Protein AF-A0A534MI69-F1 (afdb_monomer_lite)

Radius of gyration: 19.04 Å; chains: 1; bounding box: 45×38×61 Å

pLDDT: mean 78.48, std 16.41, range [39.78, 94.94]

Structure (mmCIF, N/CA/C/O backbone):
data_AF-A0A534MI69-F1
#
_entry.id   AF-A0A534MI69-F1
#
loop_
_atom_site.group_PDB
_atom_site.id
_atom_site.type_symbol
_atom_site.label_atom_id
_atom_site.label_alt_id
_atom_site.label_comp_id
_atom_site.label_asym_id
_atom_site.label_entity_id
_atom_site.label_seq_id
_atom_site.pdbx_PDB_ins_code
_atom_site.Cartn_x
_atom_site.Cartn_y
_atom_site.Cartn_z
_atom_site.occupancy
_atom_site.B_iso_or_equiv
_atom_site.auth_seq_id
_atom_site.auth_comp_id
_atom_site.auth_asym_id
_atom_site.auth_atom_id
_atom_site.pdbx_PDB_model_num
ATOM 1 N N . MET A 1 1 ? -15.634 -25.452 20.035 1.00 49.59 1 MET A N 1
ATOM 2 C CA . MET A 1 1 ? -15.134 -24.368 19.159 1.00 49.59 1 MET A CA 1
ATOM 3 C C . MET A 1 1 ? -16.114 -23.206 19.232 1.00 49.59 1 MET A C 1
ATOM 5 O O . MET A 1 1 ? -17.246 -23.368 18.804 1.00 49.59 1 MET A O 1
ATOM 9 N N . ALA A 1 2 ? -15.745 -22.084 19.855 1.00 55.25 2 ALA A N 1
ATOM 10 C CA . ALA A 1 2 ? -16.631 -20.922 19.952 1.00 55.25 2 ALA A CA 1
ATOM 11 C C . ALA A 1 2 ? -16.604 -20.137 18.630 1.00 55.25 2 ALA A C 1
ATOM 13 O O . ALA A 1 2 ? -15.547 -19.649 18.230 1.00 55.25 2 ALA A O 1
ATOM 14 N N . SER A 1 3 ? -17.745 -20.026 17.944 1.00 59.41 3 SER A N 1
ATOM 15 C CA . SER A 1 3 ? -17.863 -19.204 16.736 1.00 59.41 3 SER A CA 1
ATOM 16 C C . SER A 1 3 ? -17.595 -17.732 17.079 1.00 59.41 3 SER A C 1
ATOM 18 O O . SER A 1 3 ? -18.160 -17.230 18.059 1.00 59.41 3 SER A O 1
ATOM 20 N N . PRO A 1 4 ? -16.770 -17.005 16.310 1.00 59.75 4 PRO A N 1
ATOM 21 C CA . PRO A 1 4 ? -16.533 -15.595 16.579 1.00 59.75 4 PRO A CA 1
ATOM 22 C C . PRO A 1 4 ? -17.844 -14.805 16.453 1.00 59.75 4 PRO A C 1
ATOM 24 O O . PRO A 1 4 ? -18.579 -14.943 15.478 1.00 59.75 4 PRO A O 1
ATOM 27 N N . LYS A 1 5 ? -18.144 -13.972 17.458 1.00 74.62 5 LYS A N 1
ATOM 28 C CA . LYS A 1 5 ? -19.320 -13.086 17.460 1.00 74.62 5 LYS A CA 1
ATOM 29 C C . LYS A 1 5 ? -19.306 -12.185 16.206 1.00 74.62 5 LYS A C 1
ATOM 31 O O . LYS A 1 5 ? -18.233 -11.687 15.851 1.00 74.62 5 LYS A O 1
ATOM 36 N N . PRO A 1 6 ? -20.460 -11.898 15.573 1.00 73.44 6 PRO A N 1
ATOM 37 C CA . PRO A 1 6 ? -20.535 -11.191 14.285 1.00 73.44 6 PRO A CA 1
ATOM 38 C C . PRO A 1 6 ? -19.872 -9.803 14.297 1.00 73.44 6 PRO A C 1
ATOM 40 O O . PRO A 1 6 ? -19.242 -9.409 13.318 1.00 73.44 6 PRO A O 1
ATOM 43 N N . ALA A 1 7 ? -19.918 -9.095 15.430 1.00 73.88 7 ALA A N 1
ATOM 44 C CA . ALA A 1 7 ? -19.234 -7.811 15.609 1.00 73.88 7 ALA A CA 1
ATOM 45 C C . ALA A 1 7 ? -17.700 -7.921 15.496 1.00 73.88 7 ALA A C 1
ATOM 47 O O . ALA A 1 7 ? -17.057 -7.069 14.885 1.00 73.88 7 ALA A O 1
ATOM 48 N N . ARG A 1 8 ? -17.111 -9.007 16.016 1.00 74.69 8 ARG A N 1
ATOM 49 C CA . ARG A 1 8 ? -15.659 -9.241 15.971 1.00 74.69 8 ARG A CA 1
ATOM 50 C C . ARG A 1 8 ? -15.185 -9.527 14.548 1.00 74.69 8 ARG A C 1
ATOM 52 O O . ARG A 1 8 ? -14.146 -9.031 14.136 1.00 74.69 8 ARG A O 1
ATOM 59 N N . VAL A 1 9 ? -15.974 -10.286 13.785 1.00 76.75 9 VAL A N 1
ATOM 60 C CA . VAL A 1 9 ? -15.685 -10.584 12.372 1.00 76.75 9 VAL A CA 1
ATOM 61 C C . VAL A 1 9 ? -15.743 -9.314 11.522 1.00 76.75 9 VAL A C 1
ATOM 63 O O . VAL A 1 9 ? -14.895 -9.119 10.654 1.00 76.75 9 VAL A O 1
ATOM 66 N N . ARG A 1 10 ? -16.713 -8.428 11.783 1.00 79.62 10 ARG A N 1
ATOM 67 C CA . ARG A 1 10 ? -16.833 -7.143 11.081 1.00 79.62 10 ARG A CA 1
ATOM 68 C C . ARG A 1 10 ? -15.635 -6.226 11.342 1.00 79.62 10 ARG A C 1
ATOM 70 O O . ARG A 1 10 ? -15.117 -5.659 10.387 1.00 79.62 10 ARG A O 1
ATOM 77 N N . SER A 1 11 ? -15.190 -6.125 12.596 1.00 82.06 11 SER A N 1
ATOM 78 C CA . SER A 1 11 ? -14.007 -5.338 12.979 1.00 82.06 11 SER A CA 1
ATOM 79 C C . SER A 1 11 ? -12.746 -5.845 12.268 1.00 82.06 11 SER A C 1
ATOM 81 O O . SER A 1 11 ? -12.112 -5.080 11.551 1.00 82.06 11 SER A O 1
ATOM 83 N N . ILE A 1 12 ? -12.470 -7.156 12.316 1.00 86.38 12 ILE A N 1
ATOM 84 C CA . ILE A 1 12 ? -11.295 -7.751 11.649 1.00 86.38 12 ILE A CA 1
ATOM 85 C C . ILE A 1 12 ? -11.306 -7.492 10.137 1.00 86.38 12 ILE A C 1
ATOM 87 O O . ILE A 1 12 ? -10.281 -7.140 9.557 1.00 86.38 12 ILE A O 1
ATOM 91 N N . ARG A 1 13 ? -12.464 -7.652 9.482 1.00 89.06 13 ARG A N 1
ATOM 92 C CA . ARG A 1 13 ? -12.594 -7.381 8.042 1.00 89.06 13 ARG A CA 1
ATOM 93 C C . ARG A 1 13 ? -12.310 -5.922 7.705 1.00 89.06 13 ARG A C 1
ATOM 95 O O . ARG A 1 13 ? -11.677 -5.671 6.686 1.00 89.06 13 ARG A O 1
ATOM 102 N N . ARG A 1 14 ? -12.754 -4.981 8.544 1.00 90.75 14 ARG A N 1
ATOM 103 C CA . ARG A 1 14 ? -12.458 -3.557 8.352 1.00 90.75 14 ARG A CA 1
ATOM 104 C C . ARG A 1 14 ? -10.961 -3.294 8.464 1.00 90.75 14 ARG A C 1
ATOM 106 O O . ARG A 1 14 ? -10.400 -2.722 7.539 1.00 90.75 14 ARG A O 1
ATOM 113 N N . THR A 1 15 ? -10.322 -3.769 9.530 1.00 90.06 15 THR A N 1
ATOM 114 C CA . THR A 1 15 ? -8.874 -3.619 9.747 1.00 90.06 15 THR A CA 1
ATOM 115 C C . THR A 1 15 ? -8.078 -4.178 8.568 1.00 90.06 15 THR A C 1
ATOM 117 O O . THR A 1 15 ? -7.188 -3.515 8.048 1.00 90.06 15 THR A O 1
ATOM 120 N N . LEU A 1 16 ? -8.432 -5.370 8.073 1.00 92.06 16 LEU A N 1
ATOM 121 C CA . LEU A 1 16 ? -7.777 -5.957 6.900 1.00 92.06 16 LEU A CA 1
ATOM 122 C C . LEU A 1 16 ? -7.998 -5.136 5.624 1.00 92.06 16 LEU A C 1
ATOM 124 O O . LEU A 1 16 ? -7.074 -5.002 4.828 1.00 92.06 16 LEU A O 1
ATOM 128 N N . ALA A 1 17 ? -9.195 -4.583 5.422 1.00 93.00 17 ALA A N 1
ATOM 129 C CA . ALA A 1 17 ? -9.480 -3.738 4.266 1.00 93.00 17 ALA A CA 1
ATOM 130 C C . ALA A 1 17 ? -8.660 -2.439 4.297 1.00 93.00 17 ALA A C 1
ATOM 132 O O . ALA A 1 17 ? -8.068 -2.067 3.288 1.00 93.00 17 ALA A O 1
ATOM 133 N N . LEU A 1 18 ? -8.573 -1.781 5.456 1.00 94.00 18 LEU A N 1
ATOM 134 C CA . LEU A 1 18 ? -7.773 -0.568 5.633 1.00 94.00 18 LEU A CA 1
ATOM 135 C C . LEU A 1 18 ? -6.274 -0.851 5.476 1.00 94.00 18 LEU A C 1
ATOM 137 O O . LEU A 1 18 ? -5.583 -0.139 4.747 1.00 94.00 18 LEU A O 1
ATOM 141 N N . ALA A 1 19 ? -5.793 -1.952 6.055 1.00 93.94 19 ALA A N 1
ATOM 142 C CA . ALA A 1 19 ? -4.427 -2.419 5.850 1.00 93.94 19 ALA A CA 1
ATOM 143 C C . ALA A 1 19 ? -4.128 -2.706 4.371 1.00 93.94 19 ALA A C 1
ATOM 145 O O . AL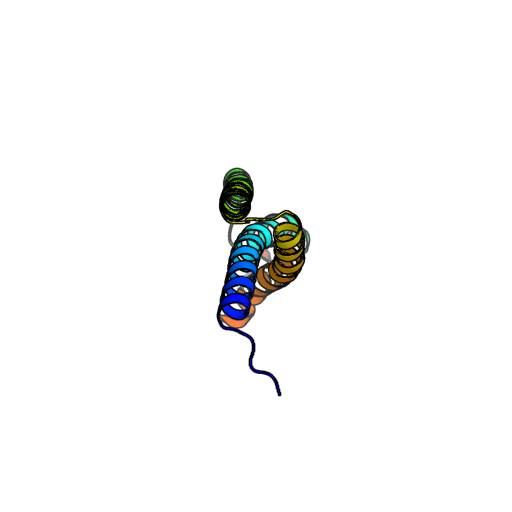A A 1 19 ? -3.049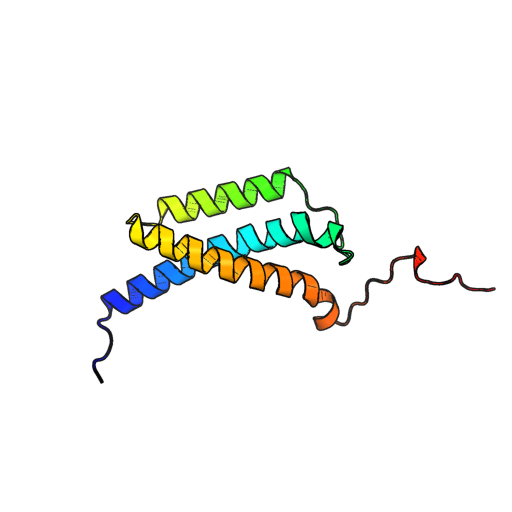 -2.376 3.889 1.00 93.94 19 ALA A O 1
ATOM 146 N N . ALA A 1 20 ? -5.078 -3.281 3.629 1.00 92.75 20 ALA A N 1
ATOM 147 C CA . ALA A 1 20 ? -4.922 -3.520 2.198 1.00 92.75 20 ALA A CA 1
ATOM 148 C C . ALA A 1 20 ? -4.842 -2.212 1.400 1.00 92.75 20 ALA A C 1
ATOM 150 O O . ALA A 1 20 ? -3.998 -2.105 0.515 1.00 92.75 20 ALA A O 1
ATOM 151 N N . VAL A 1 21 ? -5.652 -1.200 1.733 1.00 93.75 21 VAL A N 1
ATOM 152 C CA . VAL A 1 21 ? -5.563 0.129 1.102 1.00 93.75 21 VAL A CA 1
ATOM 153 C C . VAL A 1 21 ? -4.182 0.747 1.332 1.00 93.75 21 VAL A C 1
ATOM 155 O O . VAL A 1 21 ? -3.541 1.182 0.372 1.00 93.75 21 VAL A O 1
ATOM 158 N N . LEU A 1 22 ? -3.690 0.730 2.578 1.00 93.88 22 LEU A N 1
ATOM 159 C CA . LEU A 1 22 ? -2.338 1.196 2.899 1.00 93.88 22 LEU A CA 1
ATOM 160 C C . LEU A 1 22 ? -1.269 0.395 2.154 1.00 93.88 22 LEU A C 1
ATOM 162 O O . LEU A 1 22 ? -0.361 0.980 1.565 1.00 93.88 22 LEU A O 1
ATOM 166 N N . GLY A 1 23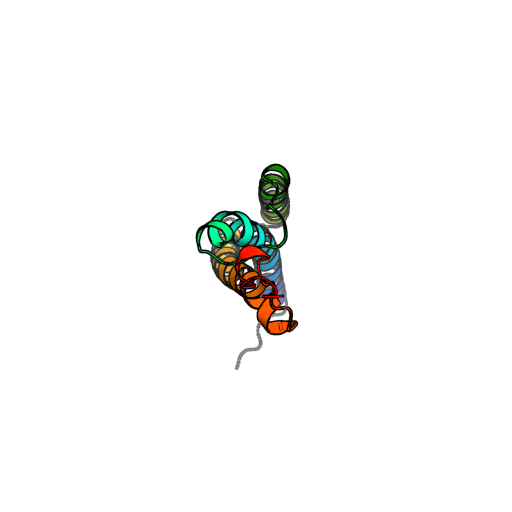 ? -1.377 -0.933 2.168 1.00 93.75 23 GLY A N 1
ATOM 167 C CA . GLY A 1 23 ? -0.402 -1.833 1.564 1.00 93.75 23 GLY A CA 1
ATOM 168 C C . GLY A 1 23 ? -0.319 -1.690 0.050 1.00 93.75 23 GLY A C 1
ATOM 169 O O . GLY A 1 23 ? 0.777 -1.654 -0.497 1.00 93.75 23 GLY A O 1
ATOM 170 N N . VAL A 1 24 ? -1.448 -1.528 -0.641 1.00 92.75 24 VAL A N 1
ATOM 171 C CA . VAL A 1 24 ? -1.460 -1.311 -2.095 1.00 92.75 24 VAL A CA 1
ATOM 172 C C . VAL A 1 24 ? -0.841 0.042 -2.452 1.00 92.75 24 VAL A C 1
ATOM 174 O O . VAL A 1 24 ? 0.032 0.098 -3.318 1.00 92.75 24 VAL A O 1
ATOM 177 N N . GLY A 1 25 ? -1.239 1.119 -1.765 1.00 92.31 25 GLY A N 1
ATOM 178 C CA . GLY A 1 25 ? -0.707 2.459 -2.032 1.00 92.31 25 GLY A CA 1
ATOM 179 C C . GLY A 1 25 ? 0.795 2.558 -1.769 1.00 92.31 25 GLY A C 1
ATOM 180 O O . GLY A 1 25 ? 1.553 3.016 -2.622 1.00 92.31 25 GLY A O 1
ATOM 181 N N . SER A 1 26 ? 1.246 2.066 -0.615 1.00 92.38 26 SER A N 1
ATOM 182 C CA . SER A 1 26 ? 2.672 2.051 -0.272 1.00 92.38 26 SER A CA 1
ATOM 183 C C . SER A 1 26 ? 3.471 1.041 -1.100 1.00 92.38 26 SER A C 1
ATOM 185 O O . SER A 1 26 ? 4.608 1.331 -1.454 1.00 92.38 26 SER A O 1
ATOM 187 N N . GLY A 1 27 ? 2.892 -0.099 -1.486 1.00 91.31 27 GLY A N 1
ATOM 188 C CA . GLY A 1 27 ? 3.544 -1.096 -2.340 1.00 91.31 27 GLY A CA 1
ATOM 189 C C . GLY A 1 27 ? 3.882 -0.554 -3.728 1.00 91.31 27 GLY A C 1
ATOM 190 O O . GLY A 1 27 ? 4.985 -0.783 -4.221 1.00 91.31 27 GLY A O 1
ATOM 191 N N . TYR A 1 28 ? 2.987 0.244 -4.319 1.00 88.75 28 TYR A N 1
ATOM 192 C CA . TYR A 1 28 ? 3.267 0.979 -5.558 1.00 88.75 28 TYR A CA 1
ATOM 193 C C . TYR A 1 28 ? 4.473 1.915 -5.400 1.00 88.75 28 TYR A C 1
ATOM 195 O O . TYR A 1 28 ? 5.370 1.945 -6.240 1.00 88.75 28 TYR A O 1
ATOM 203 N N . VAL A 1 29 ? 4.510 2.665 -4.298 1.00 89.69 29 VAL A N 1
ATOM 204 C CA . VAL A 1 29 ? 5.570 3.644 -4.022 1.00 89.69 29 VAL A CA 1
ATOM 205 C C . VAL A 1 29 ? 6.907 2.952 -3.765 1.00 89.69 29 VAL A C 1
ATOM 207 O O . VAL A 1 29 ? 7.929 3.399 -4.274 1.00 89.69 29 VAL A O 1
ATOM 210 N N . ILE A 1 30 ? 6.910 1.836 -3.032 1.00 87.88 30 ILE A N 1
ATOM 211 C CA . ILE A 1 30 ? 8.102 1.004 -2.824 1.00 87.88 30 ILE A CA 1
ATOM 212 C C . ILE A 1 30 ? 8.603 0.465 -4.161 1.00 87.88 30 ILE A C 1
ATOM 214 O O . ILE A 1 30 ? 9.803 0.523 -4.418 1.00 87.8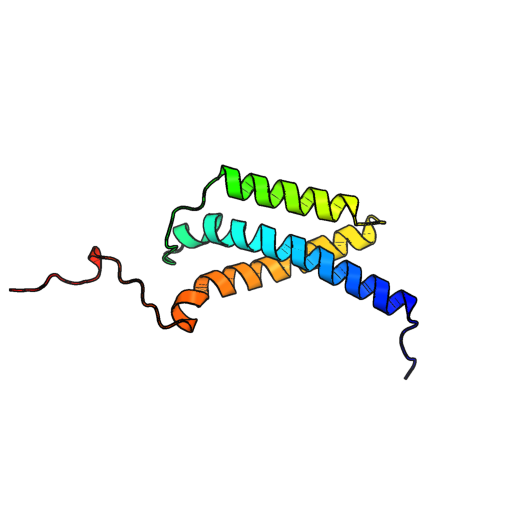8 30 ILE A O 1
ATOM 218 N N . PHE A 1 31 ? 7.710 -0.032 -5.022 1.00 86.25 31 PHE A N 1
ATOM 219 C CA . PHE A 1 31 ? 8.098 -0.522 -6.339 1.00 86.25 31 PHE A CA 1
ATOM 220 C C . PHE A 1 31 ? 8.814 0.572 -7.134 1.00 86.25 31 PHE A C 1
ATOM 222 O O . PHE A 1 31 ? 9.995 0.429 -7.419 1.00 86.25 31 PHE A O 1
ATOM 229 N N . TYR A 1 32 ? 8.161 1.701 -7.403 1.00 82.44 32 TYR A N 1
ATOM 230 C CA . TYR A 1 32 ? 8.755 2.758 -8.226 1.00 82.44 32 TYR A CA 1
ATOM 231 C C . TYR A 1 32 ? 9.900 3.529 -7.550 1.00 82.44 32 TYR A C 1
ATOM 233 O O . TYR A 1 32 ? 10.740 4.089 -8.247 1.00 82.44 32 TYR A O 1
ATOM 241 N N . GLY A 1 33 ? 9.958 3.557 -6.217 1.00 78.81 33 GLY A N 1
ATOM 242 C CA . GLY A 1 33 ? 11.015 4.238 -5.470 1.00 78.81 33 GLY A CA 1
ATOM 243 C C . GLY A 1 33 ? 12.275 3.399 -5.242 1.00 78.81 33 GLY A C 1
ATOM 244 O O . GLY A 1 33 ? 13.358 3.966 -5.122 1.00 78.81 33 GLY A O 1
ATOM 245 N N . VAL A 1 34 ? 12.156 2.067 -5.167 1.00 74.50 34 VAL A N 1
ATOM 246 C CA . VAL A 1 34 ? 13.262 1.173 -4.765 1.00 74.50 34 VAL A CA 1
ATOM 247 C C . VAL A 1 34 ? 13.685 0.223 -5.887 1.00 74.50 34 VAL A C 1
ATOM 249 O O . VAL A 1 34 ? 14.880 0.022 -6.091 1.00 74.50 34 VAL A O 1
ATOM 252 N N . PHE A 1 35 ? 12.745 -0.363 -6.634 1.00 64.06 35 PHE A N 1
ATOM 253 C CA . PHE A 1 35 ? 13.059 -1.439 -7.586 1.00 64.06 35 PHE A CA 1
ATOM 254 C C . PHE A 1 35 ? 13.752 -0.999 -8.892 1.00 64.06 35 PHE A C 1
ATOM 256 O O . PHE A 1 35 ? 14.619 -1.737 -9.364 1.00 64.06 35 PHE A O 1
ATOM 263 N N . PRO A 1 36 ? 13.487 0.191 -9.466 1.00 58.12 36 PRO A N 1
ATOM 264 C CA . PRO A 1 36 ? 14.279 0.701 -10.585 1.00 58.12 36 PRO A CA 1
ATOM 265 C C . PRO A 1 36 ? 15.770 0.846 -10.249 1.00 58.12 36 PRO A C 1
ATOM 267 O O . PRO A 1 36 ? 16.619 0.700 -11.123 1.00 58.12 36 PRO A O 1
ATOM 270 N N . VAL A 1 37 ? 16.106 1.068 -8.971 1.00 55.78 37 VAL A N 1
ATOM 271 C CA . VAL A 1 37 ? 17.495 1.148 -8.489 1.00 55.78 37 VAL A CA 1
ATOM 272 C C . VAL A 1 37 ? 18.139 -0.245 -8.376 1.00 55.78 37 VAL A C 1
ATOM 274 O O . VAL A 1 37 ? 19.362 -0.359 -8.408 1.00 55.78 37 VAL A O 1
ATOM 277 N N . SER A 1 38 ? 17.344 -1.319 -8.290 1.00 54.62 38 SER A N 1
ATOM 278 C CA . SER A 1 38 ? 17.817 -2.703 -8.13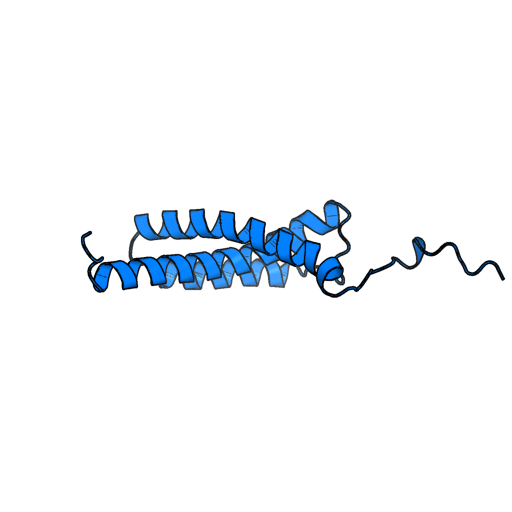5 1.00 54.62 38 SER A CA 1
ATOM 279 C C . SER A 1 38 ? 17.845 -3.523 -9.434 1.00 54.62 38 SER A C 1
ATOM 281 O O . SER A 1 38 ? 18.057 -4.734 -9.385 1.00 54.62 38 SER A O 1
ATOM 283 N N . GLY A 1 39 ? 17.677 -2.883 -10.599 1.00 54.62 39 GLY A N 1
ATOM 284 C CA . GLY A 1 39 ? 17.800 -3.536 -11.909 1.00 54.62 39 GLY A CA 1
ATOM 285 C C . GLY A 1 39 ? 16.548 -4.284 -12.380 1.00 54.62 39 GLY A C 1
ATOM 286 O O . GLY A 1 39 ? 16.619 -5.036 -13.351 1.00 54.62 39 GLY A O 1
ATOM 287 N N . VAL A 1 40 ? 15.398 -4.083 -11.725 1.00 57.84 40 VAL A N 1
ATOM 288 C CA . VAL A 1 40 ? 14.109 -4.584 -12.220 1.00 57.84 40 VAL A CA 1
ATOM 289 C C . VAL A 1 40 ? 13.542 -3.583 -13.234 1.00 57.84 40 VAL A C 1
ATOM 291 O O . VAL A 1 40 ? 13.338 -2.421 -12.875 1.00 57.84 40 VAL A O 1
ATOM 294 N N . PRO A 1 41 ? 13.272 -3.995 -14.488 1.00 56.56 41 PRO A N 1
ATOM 295 C CA . PRO A 1 41 ? 12.751 -3.093 -15.506 1.00 56.56 41 PRO A CA 1
ATOM 296 C C . PRO A 1 41 ? 11.333 -2.641 -15.138 1.00 56.56 41 PRO A C 1
ATOM 298 O O . PRO A 1 41 ? 10.377 -3.410 -15.211 1.00 56.56 41 PRO A O 1
ATOM 301 N N . ALA A 1 42 ? 11.196 -1.375 -14.748 1.00 59.94 42 ALA A N 1
ATOM 302 C CA . ALA A 1 42 ? 9.910 -0.703 -14.650 1.00 59.94 42 ALA A CA 1
ATOM 303 C C . ALA A 1 42 ? 9.625 -0.017 -15.992 1.00 59.94 42 ALA A C 1
ATOM 305 O O . ALA A 1 42 ? 10.356 0.879 -16.413 1.00 59.94 42 ALA A O 1
ATOM 306 N N . SER A 1 43 ? 8.575 -0.446 -16.694 1.00 56.22 43 SER A N 1
ATOM 307 C CA . SER A 1 43 ? 8.117 0.229 -17.908 1.00 56.22 43 SER A CA 1
ATOM 308 C C . SER A 1 43 ? 7.470 1.568 -17.520 1.00 56.22 43 SER A C 1
ATOM 310 O O . SER A 1 43 ? 6.287 1.613 -17.182 1.00 56.22 43 SER A O 1
ATOM 312 N N . GLY A 1 44 ? 8.264 2.640 -17.523 1.00 60.28 44 GLY A N 1
ATOM 313 C CA . GLY A 1 44 ? 7.851 4.005 -17.179 1.00 60.28 44 GLY A CA 1
ATOM 314 C C . GLY A 1 44 ? 8.438 4.498 -15.853 1.00 60.28 44 GLY A C 1
ATOM 315 O O . GLY A 1 44 ? 8.466 3.773 -14.861 1.00 60.28 44 GLY A O 1
ATOM 316 N N . GLU A 1 45 ? 8.907 5.746 -15.833 1.00 64.75 45 GLU A N 1
ATOM 317 C CA . GLU A 1 45 ? 9.384 6.404 -14.614 1.00 64.75 45 GLU A CA 1
ATOM 318 C C . GLU A 1 45 ? 8.202 6.680 -13.672 1.00 64.75 45 GLU A C 1
ATOM 320 O O . GLU A 1 45 ? 7.192 7.271 -14.065 1.00 64.75 45 GLU A O 1
ATOM 325 N N . GLY A 1 46 ? 8.309 6.251 -12.413 1.00 68.75 46 GLY A N 1
ATOM 326 C CA . GLY A 1 46 ? 7.297 6.555 -11.406 1.00 68.75 46 GLY A CA 1
ATOM 327 C C . GLY A 1 46 ? 7.287 8.048 -11.096 1.00 68.75 46 GLY A C 1
ATOM 328 O O . GLY A 1 46 ? 8.290 8.602 -10.648 1.00 68.75 46 GLY A O 1
ATOM 329 N N . SER A 1 47 ? 6.157 8.724 -11.306 1.00 82.00 47 SER A N 1
ATOM 330 C CA . SER A 1 47 ? 6.080 10.162 -11.058 1.00 82.00 47 SER A CA 1
ATOM 331 C C . SER A 1 47 ? 6.033 10.463 -9.555 1.00 82.00 47 SER A C 1
ATOM 333 O O . SER A 1 47 ? 5.130 10.037 -8.832 1.00 82.00 47 SER A O 1
ATOM 335 N N . VAL A 1 48 ? 7.012 11.238 -9.071 1.00 84.38 48 VAL A N 1
ATOM 336 C CA . VAL A 1 48 ? 7.102 11.658 -7.658 1.00 84.38 48 VAL A CA 1
ATOM 337 C C . VAL A 1 48 ? 5.804 12.299 -7.148 1.00 84.38 48 VAL A C 1
ATOM 339 O O . VAL A 1 48 ? 5.352 11.910 -6.068 1.00 84.38 48 VAL A O 1
ATOM 342 N N . PRO A 1 49 ? 5.132 13.199 -7.900 1.00 89.06 49 PRO A N 1
ATOM 343 C CA . PRO A 1 49 ? 3.854 13.757 -7.465 1.00 89.06 49 PRO A CA 1
ATOM 344 C C . PRO A 1 49 ? 2.769 12.697 -7.253 1.00 89.06 49 PRO A C 1
ATOM 346 O O . PRO A 1 49 ? 2.000 12.796 -6.302 1.00 89.06 49 PRO A O 1
ATOM 349 N N . LEU A 1 50 ? 2.722 11.662 -8.096 1.00 86.94 50 LEU A N 1
ATOM 350 C CA . LEU A 1 50 ? 1.748 10.579 -7.975 1.00 86.94 50 LEU A CA 1
ATOM 351 C C . LEU A 1 50 ? 2.064 9.679 -6.781 1.00 86.94 50 LEU A C 1
ATOM 353 O O . LEU A 1 50 ? 1.145 9.282 -6.072 1.00 86.94 50 LEU A O 1
ATOM 357 N N . MET A 1 51 ? 3.344 9.396 -6.519 1.00 90.00 51 MET A N 1
ATOM 358 C CA . MET A 1 51 ? 3.758 8.648 -5.328 1.00 90.00 51 MET A CA 1
ATOM 359 C C . MET A 1 51 ? 3.355 9.377 -4.041 1.00 90.00 51 MET A C 1
ATOM 361 O O . MET A 1 51 ? 2.760 8.773 -3.150 1.00 90.00 51 MET A O 1
ATOM 365 N N . LEU A 1 52 ? 3.609 10.688 -3.963 1.00 91.56 52 LEU A N 1
ATOM 366 C CA . LEU A 1 52 ? 3.193 11.511 -2.824 1.00 91.56 52 LEU A CA 1
ATOM 367 C C . LEU A 1 52 ? 1.668 11.605 -2.708 1.00 91.56 52 LEU A C 1
ATOM 369 O O . LEU A 1 52 ? 1.136 11.501 -1.604 1.00 91.56 52 LEU A O 1
ATOM 373 N N . ALA A 1 53 ? 0.961 11.758 -3.831 1.00 93.00 53 ALA A N 1
ATOM 374 C CA . ALA A 1 53 ? -0.496 11.782 -3.848 1.00 93.00 53 ALA A CA 1
ATOM 375 C C . ALA A 1 53 ? -1.088 10.452 -3.363 1.00 93.00 53 ALA A C 1
ATOM 377 O O . ALA A 1 53 ? -1.997 10.470 -2.540 1.00 93.00 53 ALA A O 1
ATOM 378 N N . LEU A 1 54 ? -0.552 9.309 -3.806 1.00 92.44 54 LEU A N 1
ATOM 379 C CA . LEU A 1 54 ? -0.973 7.988 -3.339 1.00 92.44 54 LEU A CA 1
ATOM 380 C C . LEU A 1 54 ? -0.773 7.846 -1.835 1.00 92.44 54 LEU A C 1
ATOM 382 O O . LEU A 1 54 ? -1.739 7.547 -1.142 1.00 92.44 54 LEU A O 1
ATOM 386 N N . LEU A 1 55 ? 0.435 8.126 -1.328 1.00 92.81 55 LEU A N 1
ATOM 387 C CA . LEU A 1 55 ? 0.710 8.066 0.110 1.00 92.81 55 LEU A CA 1
ATOM 388 C C . LEU A 1 55 ? -0.232 8.971 0.900 1.00 92.81 55 LEU A C 1
ATOM 390 O O . LEU A 1 55 ? -0.807 8.534 1.897 1.00 92.81 55 LEU A O 1
ATOM 394 N N . GLY A 1 56 ? -0.402 10.218 0.457 1.00 94.25 56 GLY A N 1
ATOM 395 C CA . GLY A 1 56 ? -1.276 11.187 1.107 1.00 94.25 56 GLY A CA 1
ATOM 396 C C . GLY A 1 56 ? -2.724 10.709 1.135 1.00 94.25 56 GLY A C 1
ATOM 397 O O . GLY A 1 56 ? -3.317 10.611 2.206 1.00 94.25 56 GLY A O 1
ATOM 398 N N . VAL A 1 57 ? -3.280 10.343 -0.022 1.00 94.94 57 VAL A N 1
ATOM 399 C CA . VAL A 1 57 ? -4.674 9.903 -0.149 1.00 94.94 57 VAL A CA 1
ATOM 400 C C . VAL A 1 57 ? -4.926 8.633 0.658 1.00 94.94 57 VAL A C 1
ATOM 402 O O . VAL A 1 57 ? -5.881 8.603 1.430 1.00 94.94 57 VAL A O 1
ATOM 405 N N . THR A 1 58 ? -4.079 7.604 0.559 1.00 93.62 58 THR A N 1
ATOM 406 C CA . THR A 1 58 ? -4.295 6.365 1.324 1.00 93.62 58 THR A CA 1
ATOM 407 C C . THR A 1 58 ? -4.159 6.588 2.823 1.00 93.62 58 THR A C 1
ATOM 409 O O . THR A 1 58 ? -4.953 6.045 3.586 1.00 93.62 58 THR A O 1
ATOM 412 N N . SER A 1 59 ? -3.202 7.418 3.251 1.00 92.50 59 SER A N 1
ATOM 413 C CA . SER A 1 59 ? -3.012 7.730 4.672 1.00 92.50 59 SER A CA 1
ATOM 414 C C . SER A 1 59 ? -4.185 8.527 5.238 1.00 92.50 59 SER A C 1
ATOM 416 O O . SER A 1 59 ? -4.642 8.227 6.335 1.00 92.50 59 SER A O 1
ATOM 418 N N . ILE A 1 60 ? -4.711 9.501 4.485 1.00 94.69 60 ILE A N 1
ATOM 419 C CA . ILE A 1 60 ? -5.891 10.282 4.885 1.00 94.69 60 ILE A CA 1
ATOM 420 C C . ILE A 1 60 ? -7.124 9.380 4.958 1.00 94.69 60 ILE A C 1
ATOM 422 O O . ILE A 1 60 ? -7.829 9.396 5.962 1.00 94.69 60 ILE A O 1
ATOM 426 N N . LEU A 1 61 ? -7.382 8.576 3.922 1.00 93.56 61 LEU A N 1
ATOM 427 C CA . LEU A 1 61 ? -8.550 7.694 3.883 1.00 93.56 61 LEU A CA 1
ATOM 428 C C . LEU A 1 61 ? -8.546 6.691 5.034 1.00 93.56 61 LEU A C 1
ATOM 430 O O . LEU A 1 61 ? -9.582 6.481 5.661 1.00 93.56 61 LEU A O 1
ATOM 434 N N . VAL A 1 62 ? -7.390 6.094 5.323 1.00 92.94 62 VAL A N 1
ATOM 435 C CA . VAL A 1 62 ? -7.269 5.143 6.428 1.00 92.94 62 VAL A CA 1
ATOM 436 C C . VAL A 1 62 ? -7.360 5.871 7.761 1.00 92.94 62 VAL A C 1
ATOM 438 O O . VAL A 1 62 ? -8.212 5.514 8.561 1.00 92.94 62 VAL A O 1
ATOM 441 N N . GLY A 1 63 ? -6.620 6.965 7.954 1.00 91.69 63 GLY A N 1
ATOM 442 C CA . GLY A 1 63 ? -6.673 7.749 9.190 1.00 91.69 63 GLY A CA 1
ATOM 443 C C . GLY A 1 63 ? -8.069 8.279 9.543 1.00 91.69 63 GLY A C 1
ATOM 444 O O . GLY A 1 63 ? -8.402 8.355 10.721 1.00 91.69 63 GLY A O 1
ATOM 445 N N . LEU A 1 64 ? -8.908 8.602 8.551 1.00 93.50 64 LEU A N 1
ATOM 446 C CA . LEU A 1 64 ? -10.310 8.990 8.768 1.00 93.50 64 LEU A CA 1
ATOM 447 C C . LEU A 1 64 ? -11.233 7.803 9.082 1.00 93.50 64 LEU A C 1
ATOM 449 O O . LEU A 1 64 ? -12.278 7.987 9.704 1.00 93.50 64 LEU A O 1
ATOM 453 N N . ALA A 1 65 ? -10.892 6.604 8.610 1.00 92.06 65 ALA A N 1
ATOM 454 C CA . ALA A 1 65 ? -11.702 5.401 8.775 1.00 92.06 65 ALA A CA 1
ATOM 455 C C . ALA A 1 65 ? -11.338 4.586 10.027 1.00 92.06 65 ALA A C 1
ATOM 457 O O . ALA A 1 65 ? -12.136 3.749 10.464 1.00 92.06 65 ALA A O 1
ATOM 458 N N . THR A 1 66 ? -10.152 4.808 10.593 1.00 91.62 66 THR A N 1
ATOM 459 C CA . THR A 1 66 ? -9.687 4.135 11.803 1.00 91.62 66 THR A CA 1
ATOM 460 C C . THR A 1 66 ? -10.298 4.771 13.051 1.00 91.62 66 THR A C 1
ATOM 462 O O . THR A 1 66 ? -10.214 5.976 13.264 1.00 91.62 66 THR A O 1
ATOM 465 N N . GLU A 1 67 ? -10.900 3.956 13.918 1.00 87.88 67 GLU A N 1
ATOM 466 C CA . GLU A 1 67 ? -11.600 4.461 15.109 1.00 87.88 67 GLU A CA 1
ATOM 467 C C . GLU A 1 67 ? -10.686 4.623 16.327 1.00 87.88 67 GLU A C 1
ATOM 469 O O . GLU A 1 67 ? -10.944 5.468 17.181 1.00 87.88 67 GLU A O 1
ATOM 474 N N . ASN A 1 68 ? -9.630 3.810 16.437 1.00 89.88 68 ASN A N 1
ATOM 475 C CA . ASN A 1 68 ? -8.759 3.775 17.610 1.00 89.88 68 ASN A CA 1
ATOM 476 C C . ASN A 1 68 ? -7.287 3.619 17.223 1.00 89.88 68 ASN A C 1
ATOM 478 O O . ASN A 1 68 ? -6.946 2.928 16.264 1.00 89.88 68 ASN A O 1
ATOM 482 N N . LEU A 1 69 ? -6.396 4.173 18.050 1.00 87.81 69 LEU A N 1
ATOM 483 C CA . LEU A 1 69 ? -4.950 4.126 17.818 1.00 87.81 69 LEU A CA 1
ATOM 484 C C . LEU A 1 69 ? -4.398 2.692 17.737 1.00 87.81 69 LEU A C 1
ATOM 486 O O . LEU A 1 69 ? -3.507 2.415 16.941 1.00 87.81 69 LEU A O 1
ATOM 490 N N . SER A 1 70 ? -4.930 1.772 18.544 1.00 88.62 70 SER A N 1
ATOM 491 C CA . SER A 1 70 ? -4.509 0.368 18.525 1.00 88.62 70 SER A CA 1
ATOM 492 C C . SER A 1 70 ? -4.817 -0.307 17.187 1.00 88.62 70 SER A C 1
ATOM 494 O O . SER A 1 70 ? -3.957 -1.005 16.657 1.00 88.62 70 SER A O 1
ATOM 496 N N . GLU A 1 71 ? -6.002 -0.071 16.617 1.00 88.62 71 GLU A N 1
ATOM 497 C CA . GLU A 1 71 ? -6.376 -0.576 15.290 1.00 88.62 71 GLU A CA 1
ATOM 498 C C . GLU A 1 71 ? -5.459 0.008 14.215 1.00 88.62 71 GLU A C 1
ATOM 500 O O . GLU A 1 71 ? -4.945 -0.744 13.393 1.00 88.62 71 GLU A O 1
ATOM 505 N N . MET A 1 72 ? -5.148 1.305 14.305 1.00 91.31 72 MET A N 1
ATOM 506 C CA . MET A 1 72 ? -4.244 1.984 13.373 1.00 91.31 72 MET A CA 1
ATOM 507 C C . MET A 1 72 ? -2.857 1.339 13.334 1.00 91.31 72 MET A C 1
ATOM 509 O O . MET A 1 72 ? -2.292 1.132 12.264 1.00 91.31 72 MET A O 1
ATOM 513 N N . ILE A 1 73 ? -2.305 0.982 14.498 1.00 92.81 73 ILE A N 1
ATOM 514 C CA . ILE A 1 73 ? -1.001 0.310 14.583 1.00 92.81 73 ILE A CA 1
ATOM 515 C C . ILE A 1 73 ? -1.049 -1.044 13.866 1.00 92.81 73 ILE A C 1
ATOM 517 O O . ILE A 1 73 ? -0.137 -1.365 13.102 1.00 92.81 73 ILE A O 1
ATOM 521 N N . PHE A 1 74 ? -2.112 -1.828 14.070 1.00 93.06 74 PHE A N 1
ATOM 522 C CA . PHE A 1 74 ? -2.283 -3.102 13.370 1.00 93.06 74 PHE A CA 1
ATOM 523 C C . PHE A 1 74 ? -2.474 -2.913 11.862 1.00 93.06 74 PHE A C 1
ATOM 525 O O . PHE A 1 74 ? -1.891 -3.664 11.082 1.00 93.06 74 PHE A O 1
ATOM 532 N N . GLU A 1 75 ? -3.242 -1.908 11.445 1.00 92.19 75 GLU A N 1
ATOM 533 C CA . GLU A 1 75 ? -3.469 -1.574 10.036 1.00 92.19 75 GLU A CA 1
ATOM 534 C C . GLU A 1 75 ? -2.168 -1.195 9.332 1.00 92.19 75 GLU A C 1
ATOM 536 O O . GLU A 1 75 ? -1.892 -1.708 8.249 1.00 92.19 75 GLU A O 1
ATOM 541 N N . ILE A 1 76 ? -1.333 -0.371 9.970 1.00 92.19 76 ILE A N 1
ATOM 542 C CA . ILE A 1 76 ? -0.013 0.014 9.460 1.00 92.19 76 ILE A CA 1
ATOM 543 C C . ILE A 1 76 ? 0.915 -1.200 9.399 1.00 92.19 76 ILE A C 1
ATOM 545 O O . ILE A 1 76 ? 1.560 -1.421 8.379 1.00 92.19 76 ILE A O 1
ATOM 549 N N . PHE A 1 77 ? 0.979 -2.009 10.460 1.00 94.50 77 PHE A N 1
ATOM 550 C CA . PHE A 1 77 ? 1.869 -3.170 10.504 1.00 94.50 77 PHE A CA 1
ATOM 551 C C . PHE A 1 77 ? 1.518 -4.203 9.424 1.00 94.50 77 PHE A C 1
ATOM 553 O O . PHE A 1 77 ? 2.391 -4.662 8.688 1.00 94.50 77 PHE A O 1
ATOM 560 N N . ILE A 1 78 ? 0.231 -4.533 9.283 1.00 94.69 78 ILE A N 1
ATOM 561 C CA . ILE A 1 78 ? -0.251 -5.433 8.228 1.00 94.69 78 ILE A CA 1
ATOM 562 C C . ILE A 1 78 ? -0.061 -4.779 6.854 1.00 94.69 78 ILE A C 1
ATOM 564 O O . ILE A 1 78 ? 0.375 -5.447 5.919 1.00 94.69 78 ILE A O 1
ATOM 568 N N . GLY A 1 79 ? -0.337 -3.479 6.734 1.00 93.56 79 GLY A N 1
ATOM 569 C CA . GLY A 1 79 ? -0.156 -2.713 5.505 1.00 93.56 79 GLY A CA 1
ATOM 570 C C . GLY A 1 79 ? 1.286 -2.738 5.002 1.00 93.56 79 GLY A C 1
ATOM 571 O O . GLY A 1 79 ? 1.497 -2.977 3.821 1.00 93.56 79 GLY A O 1
ATOM 572 N N . LEU A 1 80 ? 2.276 -2.598 5.887 1.00 91.06 80 LEU A N 1
ATOM 573 C CA . LEU A 1 80 ? 3.702 -2.692 5.544 1.00 91.06 80 LEU A CA 1
ATOM 574 C C . LEU A 1 80 ? 4.114 -4.094 5.069 1.00 91.06 80 LEU A C 1
ATOM 576 O O . LEU A 1 80 ? 4.931 -4.239 4.163 1.00 91.06 80 LEU A O 1
ATOM 580 N N . LEU A 1 81 ? 3.549 -5.152 5.653 1.00 92.50 81 LEU A N 1
ATOM 581 C CA . LEU A 1 81 ? 3.791 -6.510 5.154 1.00 92.50 81 LEU A CA 1
ATOM 582 C C . LEU A 1 81 ? 3.165 -6.704 3.768 1.00 92.50 81 LEU A C 1
ATOM 584 O O . LEU A 1 81 ? 3.798 -7.249 2.860 1.00 92.50 81 LEU A O 1
ATOM 588 N N . LEU A 1 82 ? 1.935 -6.217 3.588 1.00 93.94 82 LEU A N 1
ATOM 589 C CA . LEU A 1 82 ? 1.239 -6.255 2.305 1.00 93.94 82 LEU A CA 1
ATOM 590 C C . LEU A 1 82 ? 1.946 -5.409 1.245 1.00 93.94 82 LEU A C 1
ATOM 592 O O . LEU A 1 82 ? 1.969 -5.811 0.087 1.00 93.94 82 LEU A O 1
ATOM 596 N N . SER A 1 83 ? 2.564 -4.288 1.614 1.00 92.81 83 SER A N 1
ATOM 597 C CA . SER A 1 83 ? 3.270 -3.420 0.672 1.00 92.81 83 SER A CA 1
ATOM 598 C C . SER A 1 83 ? 4.478 -4.110 0.054 1.00 92.81 83 SER A C 1
ATOM 600 O O . SER A 1 83 ? 4.690 -3.994 -1.151 1.00 92.81 83 SER A O 1
ATOM 602 N N . GLY A 1 84 ? 5.226 -4.886 0.846 1.00 89.06 84 GLY A N 1
ATOM 603 C CA . GLY A 1 84 ? 6.296 -5.743 0.337 1.00 89.06 84 GLY A CA 1
ATOM 604 C C . GLY A 1 84 ? 5.767 -6.773 -0.661 1.00 89.06 84 GLY A C 1
ATOM 605 O O . GLY A 1 84 ? 6.270 -6.863 -1.777 1.00 89.06 84 GLY A O 1
ATOM 606 N N . ALA A 1 85 ? 4.696 -7.487 -0.299 1.00 91.62 85 ALA A N 1
ATOM 607 C CA . ALA A 1 85 ? 4.075 -8.477 -1.177 1.00 91.62 85 ALA A CA 1
ATOM 608 C C . ALA A 1 85 ? 3.552 -7.862 -2.487 1.00 91.62 85 ALA A C 1
ATOM 610 O O . ALA A 1 85 ? 3.766 -8.427 -3.558 1.00 91.62 85 ALA A O 1
ATOM 611 N N . VAL A 1 86 ? 2.910 -6.692 -2.420 1.00 91.44 86 VAL A N 1
ATOM 612 C CA . VAL A 1 86 ? 2.426 -5.950 -3.592 1.00 91.44 86 VAL A CA 1
ATOM 613 C C . VAL A 1 86 ? 3.593 -5.502 -4.465 1.00 91.44 86 VAL A C 1
ATOM 615 O O . VAL A 1 86 ? 3.560 -5.736 -5.669 1.00 91.44 86 VAL A O 1
ATOM 618 N N . ALA A 1 87 ? 4.645 -4.916 -3.888 1.00 88.56 87 ALA A N 1
ATOM 619 C CA . ALA A 1 87 ? 5.817 -4.487 -4.647 1.00 88.56 87 ALA A CA 1
ATOM 620 C C . ALA A 1 87 ? 6.494 -5.669 -5.362 1.00 88.56 87 ALA A C 1
ATOM 622 O O . ALA A 1 87 ? 6.817 -5.574 -6.545 1.00 88.56 87 ALA A O 1
ATOM 623 N N . THR A 1 88 ? 6.641 -6.811 -4.681 1.00 85.81 88 THR A N 1
ATOM 624 C CA . THR A 1 88 ? 7.149 -8.049 -5.290 1.00 85.81 88 THR A CA 1
ATOM 625 C C . THR A 1 88 ? 6.220 -8.566 -6.386 1.00 85.81 88 THR A C 1
ATOM 627 O O . THR A 1 88 ? 6.698 -8.964 -7.445 1.00 85.81 88 THR A O 1
ATOM 630 N N . ALA A 1 89 ? 4.903 -8.536 -6.178 1.00 87.06 89 ALA A N 1
ATOM 631 C CA . ALA A 1 89 ? 3.937 -8.954 -7.189 1.00 87.06 89 ALA A CA 1
ATOM 632 C C . ALA A 1 89 ? 4.007 -8.072 -8.445 1.00 87.06 89 ALA A C 1
ATOM 634 O O . ALA A 1 89 ? 3.971 -8.598 -9.554 1.00 87.06 89 ALA A O 1
ATOM 635 N N . ILE A 1 90 ? 4.168 -6.753 -8.285 1.00 83.88 90 ILE A N 1
ATOM 636 C CA . ILE A 1 90 ? 4.376 -5.826 -9.405 1.00 83.88 90 ILE A CA 1
ATOM 637 C C . ILE A 1 90 ? 5.695 -6.155 -10.118 1.00 83.88 90 ILE A C 1
ATOM 639 O O . ILE A 1 90 ? 5.699 -6.303 -11.339 1.00 83.88 90 ILE A O 1
ATOM 643 N N . ALA A 1 91 ? 6.785 -6.358 -9.373 1.00 80.25 91 ALA A N 1
ATOM 644 C CA . ALA A 1 91 ? 8.095 -6.694 -9.933 1.00 80.25 91 ALA A CA 1
ATOM 645 C C . ALA A 1 91 ? 8.107 -8.020 -10.711 1.00 80.25 91 ALA A C 1
ATOM 647 O O . ALA A 1 91 ? 8.762 -8.122 -11.745 1.00 80.25 91 ALA A O 1
ATOM 648 N N . LEU A 1 92 ? 7.369 -9.028 -10.240 1.00 79.50 92 LEU A N 1
ATOM 649 C CA . LEU A 1 92 ? 7.248 -10.332 -10.899 1.00 79.50 92 LEU A CA 1
ATOM 650 C C . LEU A 1 92 ? 6.161 -10.365 -11.983 1.00 79.50 92 LEU A C 1
ATOM 652 O O . LEU A 1 92 ? 6.108 -11.321 -12.758 1.00 79.50 92 LEU A O 1
ATOM 656 N N . SER A 1 93 ? 5.304 -9.343 -12.077 1.00 76.69 93 SER A N 1
ATOM 657 C CA . SER A 1 93 ? 4.199 -9.312 -13.043 1.00 76.69 93 SER A CA 1
ATOM 658 C C . SER A 1 93 ? 4.622 -9.519 -14.508 1.00 76.69 93 SER A C 1
ATOM 660 O O . SER A 1 93 ? 3.915 -10.258 -15.197 1.00 76.69 93 SER A O 1
ATOM 662 N N . PRO A 1 94 ? 5.780 -9.018 -15.000 1.00 69.75 94 PRO A N 1
ATOM 663 C CA . PRO A 1 94 ? 6.208 -9.280 -16.376 1.00 69.75 94 PRO A CA 1
ATOM 664 C C . PRO A 1 94 ? 6.492 -10.767 -16.630 1.00 69.75 94 PRO A C 1
ATOM 666 O O . PRO A 1 94 ? 6.123 -11.301 -17.678 1.00 69.75 94 PRO A O 1
ATOM 669 N N . MET A 1 95 ? 7.061 -11.468 -15.638 1.00 66.12 95 MET A N 1
ATOM 670 C CA . MET A 1 95 ? 7.307 -12.914 -15.711 1.00 66.12 95 MET A CA 1
ATOM 671 C C . MET A 1 95 ? 5.999 -13.710 -15.771 1.00 66.12 95 MET A C 1
ATOM 673 O O . MET A 1 95 ? 5.934 -14.737 -16.440 1.00 66.12 95 MET A O 1
ATOM 677 N N . LEU A 1 96 ? 4.949 -13.228 -15.100 1.00 61.97 96 LEU A N 1
ATOM 678 C CA . LEU A 1 96 ? 3.640 -13.887 -15.055 1.00 61.97 96 LEU A CA 1
ATOM 679 C C . LEU A 1 96 ? 2.816 -13.680 -16.333 1.00 61.97 96 LEU A C 1
ATOM 681 O O . LEU A 1 96 ? 2.028 -14.549 -16.694 1.00 61.97 96 LEU A O 1
ATOM 685 N N . ILE A 1 97 ? 2.994 -12.547 -17.018 1.00 62.41 97 ILE A N 1
ATOM 686 C CA . ILE A 1 97 ? 2.260 -12.208 -18.251 1.00 62.41 97 ILE A CA 1
ATOM 687 C C . ILE A 1 97 ? 3.021 -12.709 -19.502 1.00 62.41 97 ILE A C 1
ATOM 689 O O . ILE A 1 97 ? 2.524 -12.615 -20.620 1.00 62.41 97 ILE A O 1
ATOM 693 N N . GLY A 1 98 ? 4.214 -13.297 -19.332 1.00 51.09 98 GLY A N 1
ATOM 694 C CA . GLY A 1 98 ? 5.047 -13.789 -20.437 1.00 51.09 98 GLY A CA 1
ATOM 695 C C . GLY A 1 98 ? 5.710 -12.670 -21.248 1.00 51.09 98 GLY A C 1
ATOM 696 O O . GLY A 1 98 ? 6.169 -12.903 -22.364 1.00 51.09 98 GLY A O 1
ATOM 697 N N . VAL A 1 99 ? 5.761 -11.453 -20.698 1.00 54.97 99 VAL A N 1
ATOM 698 C CA . VAL A 1 99 ? 6.346 -10.278 -21.348 1.00 54.97 99 VAL A CA 1
ATOM 699 C C . VAL A 1 99 ? 7.766 -10.105 -20.829 1.00 54.97 99 VAL A C 1
ATOM 701 O O . VAL A 1 99 ? 7.995 -9.598 -19.732 1.00 54.97 99 VAL A O 1
ATOM 704 N N . VAL A 1 100 ? 8.740 -10.532 -21.631 1.00 54.69 100 VAL A N 1
ATOM 705 C CA . VAL A 1 100 ? 10.146 -10.193 -21.404 1.00 54.69 100 VAL A CA 1
ATOM 706 C C . VAL A 1 100 ? 10.378 -8.811 -22.010 1.00 54.69 100 VAL A C 1
ATOM 708 O O . VAL A 1 100 ? 10.480 -8.671 -23.227 1.00 54.69 100 VAL A O 1
ATOM 711 N N . PHE A 1 101 ? 10.442 -7.779 -21.168 1.00 53.25 101 PHE A N 1
ATOM 712 C CA . PHE A 1 101 ? 10.947 -6.472 -21.586 1.00 53.25 101 PHE A CA 1
ATOM 713 C C . PHE A 1 101 ? 12.458 -6.594 -21.796 1.00 53.25 101 PHE A C 1
ATOM 715 O O . PHE A 1 101 ? 13.246 -6.475 -20.860 1.00 53.25 101 PHE A O 1
ATOM 722 N N . VAL A 1 102 ? 12.858 -6.905 -23.027 1.00 52.34 102 VAL A N 1
ATOM 723 C CA . VAL A 1 102 ? 14.255 -6.818 -23.451 1.00 52.34 102 VAL A CA 1
ATOM 724 C C . VAL A 1 102 ? 14.551 -5.336 -23.665 1.00 52.34 102 VAL A C 1
ATOM 726 O O . VAL A 1 102 ? 13.908 -4.697 -24.500 1.00 52.34 102 VAL A O 1
ATOM 729 N N . SER A 1 103 ? 15.479 -4.768 -22.892 1.00 51.19 103 SER A N 1
ATOM 730 C CA . SER A 1 103 ? 16.024 -3.447 -23.215 1.00 51.19 103 SER A CA 1
ATOM 731 C C . SER A 1 103 ? 16.594 -3.487 -24.639 1.00 51.19 103 SER A C 1
ATOM 733 O O . SER A 1 103 ? 17.242 -4.470 -24.992 1.00 51.19 103 SER A O 1
ATOM 735 N N . PRO A 1 104 ? 16.409 -2.449 -25.469 1.00 52.16 104 PRO A N 1
ATOM 736 C CA . PRO A 1 104 ? 16.993 -2.410 -26.814 1.00 52.16 104 PRO A CA 1
ATOM 737 C C . PRO A 1 104 ? 18.504 -2.702 -26.821 1.00 52.16 104 PRO A C 1
ATOM 739 O O . PRO A 1 104 ? 19.012 -3.306 -27.758 1.00 52.16 104 PRO A O 1
ATOM 742 N N . ASP A 1 105 ? 19.188 -2.358 -25.728 1.00 54.78 105 ASP A N 1
ATOM 743 C CA . ASP A 1 105 ? 20.630 -2.534 -25.533 1.00 54.78 105 ASP A CA 1
ATOM 744 C C . ASP A 1 105 ? 21.042 -3.976 -25.171 1.00 54.78 105 ASP A C 1
ATOM 746 O O . ASP A 1 105 ? 22.223 -4.317 -25.232 1.00 54.78 105 ASP A O 1
ATOM 750 N N . SER A 1 106 ? 20.092 -4.833 -24.775 1.00 52.88 106 SER A N 1
ATOM 751 C CA . SER A 1 106 ? 20.322 -6.255 -24.480 1.00 52.88 106 SER A CA 1
ATOM 752 C C . SER A 1 106 ? 19.968 -7.185 -25.642 1.00 52.88 106 SER A C 1
ATOM 754 O O . SER A 1 106 ? 20.147 -8.399 -25.529 1.00 52.88 106 SER A O 1
ATOM 756 N N . VAL A 1 107 ? 19.547 -6.627 -26.782 1.00 49.09 107 VAL A N 1
ATOM 757 C CA . VAL A 1 107 ? 19.595 -7.312 -28.074 1.00 49.09 107 VAL A CA 1
ATOM 758 C C . VAL A 1 107 ? 20.969 -7.003 -28.675 1.00 49.09 107 VAL A C 1
ATOM 760 O O . VAL A 1 107 ? 21.188 -5.870 -29.107 1.00 49.09 107 VAL A O 1
ATOM 763 N N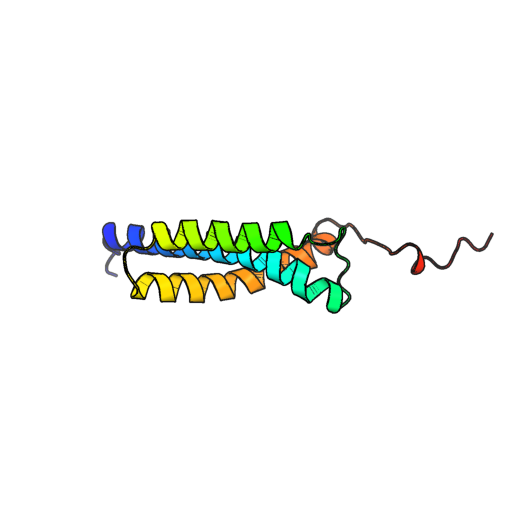 . PRO A 1 108 ? 21.919 -7.961 -28.722 1.00 50.56 108 PRO A N 1
ATOM 764 C CA . PRO A 1 108 ? 23.068 -7.792 -29.594 1.00 50.56 108 PRO A CA 1
ATOM 765 C C . PRO A 1 108 ? 22.475 -7.599 -30.982 1.00 50.56 108 PRO A C 1
ATOM 767 O O . PRO A 1 108 ? 21.693 -8.442 -31.422 1.00 50.56 108 PRO A O 1
ATOM 770 N N . ALA A 1 109 ? 22.756 -6.438 -31.571 1.00 49.59 109 ALA A N 1
ATOM 771 C CA . ALA A 1 109 ? 22.250 -5.983 -32.853 1.00 49.59 109 ALA A CA 1
ATOM 772 C C . ALA A 1 109 ? 22.023 -7.140 -33.831 1.00 49.59 109 ALA A C 1
ATOM 774 O O . ALA A 1 109 ? 22.806 -8.092 -33.853 1.00 49.59 109 ALA A O 1
ATOM 775 N N . PHE A 1 110 ? 20.998 -7.020 -34.679 1.00 48.59 110 PHE A N 1
ATOM 776 C CA . PHE A 1 110 ? 20.991 -7.707 -35.963 1.00 48.59 110 PHE A CA 1
ATOM 777 C C . PHE A 1 110 ? 22.372 -7.497 -36.602 1.00 48.59 110 PHE A C 1
ATOM 779 O O . PHE A 1 110 ? 22.678 -6.442 -37.151 1.00 48.59 110 PHE A O 1
ATOM 786 N N . LEU A 1 111 ? 23.250 -8.483 -36.428 1.00 44.19 111 LEU A N 1
ATOM 787 C CA . LEU A 1 111 ? 24.420 -8.700 -37.245 1.00 44.19 111 LEU A CA 1
ATOM 788 C C . LEU A 1 111 ? 23.818 -9.102 -38.577 1.00 44.19 111 LEU A C 1
ATOM 790 O O . LEU A 1 111 ? 23.548 -10.283 -38.708 1.00 44.19 111 LEU A O 1
ATOM 794 N N . PHE A 1 112 ? 23.449 -8.126 -39.412 1.00 39.78 112 PHE A N 1
ATOM 795 C CA . PHE A 1 112 ? 23.401 -8.083 -40.883 1.00 39.78 112 PHE A CA 1
ATOM 796 C C . PHE A 1 112 ? 22.712 -6.784 -41.314 1.00 39.78 112 PHE A C 1
ATOM 798 O O . PHE A 1 112 ? 21.571 -6.534 -40.863 1.00 39.78 112 PHE A O 1
#

Secondary structure (DSSP, 8-state):
-PPPPHHHHHHHHHHHHHHHHHHHHHHHHHHHHHGGGGT---SSPPPHHHHHHHHHHHHHHHHHH--SHHHHHHHHHHHHHHHHHHHHHHHHHHHHHT-----GGGS-----

Sequence (112 aa):
MASPKPARVRSIRRTLALAAVLGVGSGYVIFYGVFPVSGVPASGEGSVPLMLALLGVTSILVGLATENLSEMIFEIFIGLLLSGAVATAIALSPMLIGVVFVSPDSVPAFLF

Foldseek 3Di:
DDDDDPVVVVLVVLLVVLLLLLQLLLLVLCLLVPVVVVPQDDPDRDDPVSNVVSNVVSCVVSVVSDDDPVSVVSSPVSSNVSSVVSSVCVSCVCVVVVHDPDDPVNPPDPPD